Protein AF-A0AB36ZHM1-F1 (afdb_monomer_lite)

Secondary structure (DSSP, 8-state):
-PPPPPPP-GGGGTTTTSHHHHHHHHHHHHHHHHHHHHHHHHHHHHHHHHHHHHHHHHHHHHHHHHHHHHHHHHT-HHHHHHHHHHHH----TTPPP--------------PPPPSS-------HHHHHHHHHHHHHH----GGGG----

Foldseek 3Di:
DDDDDDDPPPVVPVPVPDPVVVVVVVVVVVVVCVVCVVVVVVVVVVVVVVVVVVVVVVVVVVVVVVVVVVVVQVPDPVSVVVVCCVPVVDDDVPDDDDDDPDDDPPPPPPPDPPPPDDDPPPPPVVVVVVVVVVCVVVPDPDVVVVDDDD

Sequence (150 aa):
PKQPPAPPSSAWIAGVRGSGFTLLVMGIMILAVVVLAPSIKNFVEQRAEIAELQRSVDAAKTQAQNLDEQRTRWSDPAFIRAQARERLYFVMPGEVSYLVLDDVTLAQQAQQPASDTVQETPSDWAGSLLSSIAVSGLGEPTADELTPTP

pLDDT: mean 71.84, std 11.13, range [49.19, 94.25]

Structure (mmCIF, N/CA/C/O backbone):
data_AF-A0AB36ZHM1-F1
#
_entry.id   AF-A0AB36ZHM1-F1
#
loop_
_atom_site.group_PDB
_atom_site.id
_atom_site.type_symbol
_atom_site.label_atom_id
_atom_site.label_alt_id
_atom_site.label_comp_id
_atom_site.label_asym_id
_atom_site.label_entity_id
_atom_site.label_seq_id
_atom_site.pdbx_PDB_ins_code
_atom_site.Cartn_x
_atom_site.Cartn_y
_atom_site.Cartn_z
_atom_site.occupancy
_atom_site.B_iso_or_equiv
_atom_site.auth_seq_id
_atom_site.auth_comp_id
_atom_site.auth_asym_id
_atom_site.auth_atom_id
_atom_site.pdbx_PDB_model_num
ATOM 1 N N . PRO A 1 1 ? 15.533 31.388 -70.110 1.00 49.81 1 PRO A N 1
ATOM 2 C CA . PRO A 1 1 ? 16.085 30.010 -70.024 1.00 49.81 1 PRO A CA 1
ATOM 3 C C . PRO A 1 1 ? 16.039 29.540 -68.561 1.00 49.81 1 PRO A C 1
ATOM 5 O O . PRO A 1 1 ? 16.758 30.089 -67.735 1.00 49.81 1 PRO A O 1
ATOM 8 N N . LYS A 1 2 ? 15.123 28.625 -68.217 1.00 55.44 2 LYS A N 1
ATOM 9 C CA . LYS A 1 2 ? 14.990 28.082 -66.854 1.00 55.44 2 LYS A CA 1
ATOM 10 C C . LYS A 1 2 ? 15.847 26.817 -66.752 1.00 55.44 2 LYS A C 1
ATOM 12 O O . LYS A 1 2 ? 15.654 25.903 -67.546 1.00 55.44 2 LYS A O 1
ATOM 17 N N . GLN A 1 3 ? 16.813 26.797 -65.837 1.00 68.19 3 GLN A N 1
ATOM 18 C CA . GLN A 1 3 ? 17.628 25.611 -65.556 1.00 68.19 3 GLN A CA 1
ATOM 19 C C . GLN A 1 3 ? 16.790 24.574 -64.786 1.00 68.19 3 GLN A C 1
ATOM 21 O O . GLN A 1 3 ? 16.007 24.972 -63.919 1.00 68.19 3 GLN A O 1
ATOM 26 N N . PRO A 1 4 ? 16.913 23.270 -65.086 1.00 71.25 4 PRO A N 1
ATOM 27 C CA . PRO A 1 4 ? 16.246 22.228 -64.312 1.00 71.25 4 PRO A CA 1
ATOM 28 C C . PRO A 1 4 ? 16.921 22.040 -62.938 1.00 71.25 4 PRO A C 1
ATOM 30 O O . PRO A 1 4 ? 18.125 22.282 -62.817 1.00 71.25 4 PRO A O 1
ATOM 33 N N . PRO A 1 5 ? 16.181 21.609 -61.898 1.00 68.62 5 PRO A N 1
ATOM 34 C CA . PRO A 1 5 ? 16.761 21.320 -60.590 1.00 68.62 5 PRO A CA 1
ATOM 35 C C . PRO A 1 5 ? 17.663 20.079 -60.659 1.00 68.62 5 PRO A C 1
ATOM 37 O O . PRO A 1 5 ? 17.307 19.071 -61.269 1.00 68.62 5 PRO A O 1
ATOM 40 N N . ALA A 1 6 ? 18.837 20.159 -60.031 1.00 70.31 6 ALA A N 1
ATOM 41 C CA . ALA A 1 6 ? 19.765 19.039 -59.921 1.00 70.31 6 ALA A CA 1
ATOM 42 C C . ALA A 1 6 ? 19.152 17.899 -59.077 1.00 70.31 6 ALA A C 1
ATOM 44 O O . ALA A 1 6 ? 18.485 18.182 -58.077 1.00 70.31 6 ALA A O 1
ATOM 45 N N . PRO A 1 7 ? 19.374 16.619 -59.432 1.00 69.88 7 PRO A N 1
ATOM 46 C CA . PRO A 1 7 ? 18.966 15.507 -58.581 1.00 69.88 7 PRO A CA 1
ATOM 47 C C . PRO A 1 7 ? 19.778 15.506 -57.272 1.00 69.88 7 PRO A C 1
ATOM 49 O O . PRO A 1 7 ? 20.952 15.891 -57.286 1.00 69.88 7 PRO A O 1
ATOM 52 N N . PRO A 1 8 ? 19.198 15.064 -56.139 1.00 67.00 8 PRO A N 1
ATOM 53 C CA . PRO A 1 8 ? 19.939 14.941 -54.890 1.00 67.00 8 PRO A CA 1
ATOM 54 C C . PRO A 1 8 ? 21.088 13.944 -55.073 1.00 67.00 8 PRO A C 1
ATOM 56 O O . PRO A 1 8 ? 20.889 12.798 -55.477 1.00 67.00 8 PRO A O 1
ATOM 59 N N . SER A 1 9 ? 22.309 14.388 -54.792 1.00 64.12 9 SER A N 1
ATOM 60 C CA . SER A 1 9 ? 23.513 13.573 -54.885 1.00 64.12 9 SER A CA 1
ATOM 61 C C . SER A 1 9 ? 23.518 12.504 -53.787 1.00 64.12 9 SER A C 1
ATOM 63 O O . SER A 1 9 ? 23.904 12.740 -52.645 1.00 64.12 9 SER A O 1
ATOM 65 N N . SER A 1 10 ? 23.163 11.268 -54.135 1.00 66.00 10 SER A N 1
ATOM 66 C CA . SER A 1 10 ? 23.321 10.084 -53.274 1.00 66.00 10 SER A CA 1
ATOM 67 C C . SER A 1 10 ? 24.779 9.592 -53.202 1.00 66.00 10 SER A C 1
ATOM 69 O O . SER A 1 10 ? 25.048 8.400 -53.057 1.00 66.00 10 SER A O 1
ATOM 71 N N . ALA A 1 11 ? 25.741 10.513 -53.306 1.00 61.91 11 ALA A N 1
ATOM 72 C CA . ALA A 1 11 ? 27.174 10.224 -53.319 1.00 61.91 11 ALA A CA 1
ATOM 73 C C . ALA A 1 11 ? 27.706 9.763 -51.949 1.00 61.91 11 ALA A C 1
ATOM 75 O O . ALA A 1 11 ? 28.800 9.212 -51.869 1.00 61.91 11 ALA A O 1
ATOM 76 N N . TRP A 1 12 ? 26.921 9.922 -50.880 1.00 62.12 12 TRP A N 1
ATOM 77 C CA . TRP A 1 12 ? 27.285 9.474 -49.535 1.00 62.12 12 TRP A CA 1
ATOM 78 C C . TRP A 1 12 ? 27.300 7.941 -49.376 1.00 62.12 12 TRP A C 1
ATOM 80 O O . TRP A 1 12 ? 27.893 7.436 -48.428 1.00 62.12 12 TRP A O 1
ATOM 90 N N . ILE A 1 13 ? 26.706 7.191 -50.316 1.00 65.12 13 ILE A N 1
ATOM 91 C CA . ILE A 1 13 ? 26.629 5.718 -50.262 1.00 65.12 13 ILE A CA 1
ATOM 92 C C . ILE A 1 13 ? 27.780 5.048 -51.043 1.00 65.12 13 ILE A C 1
ATOM 94 O O . ILE A 1 13 ? 28.110 3.887 -50.812 1.00 65.12 13 ILE A O 1
ATOM 98 N N . ALA A 1 14 ? 28.480 5.776 -51.919 1.00 63.81 14 ALA A N 1
ATOM 99 C CA . ALA A 1 14 ? 29.536 5.206 -52.767 1.00 63.81 14 ALA A CA 1
ATOM 100 C C . ALA A 1 14 ? 30.852 4.877 -52.018 1.00 63.81 14 ALA A C 1
ATOM 102 O O . ALA A 1 14 ? 31.740 4.238 -52.583 1.00 63.81 14 ALA A O 1
ATOM 103 N N . GLY A 1 15 ? 30.978 5.279 -50.746 1.00 60.25 15 GLY A N 1
ATOM 104 C CA . GLY A 1 15 ? 32.156 5.062 -49.895 1.00 60.25 15 GLY A CA 1
ATOM 105 C C . GLY A 1 15 ? 32.171 3.755 -49.088 1.00 60.25 15 GLY A C 1
ATOM 106 O O . GLY A 1 15 ? 33.105 3.536 -48.317 1.00 60.25 15 GLY A O 1
ATOM 107 N N . VAL A 1 16 ? 31.191 2.856 -49.255 1.00 61.47 16 VAL A N 1
ATOM 108 C CA . VAL A 1 16 ? 31.108 1.554 -48.543 1.00 61.47 16 VAL A CA 1
ATOM 109 C C . VAL A 1 16 ? 32.078 0.515 -49.144 1.00 61.47 16 VAL A C 1
ATOM 111 O O . VAL A 1 16 ? 31.750 -0.642 -49.380 1.00 61.47 16 VAL A O 1
ATOM 114 N N . ARG A 1 17 ? 33.307 0.934 -49.458 1.00 61.47 17 ARG A N 1
ATOM 115 C CA . ARG A 1 17 ? 34.398 0.060 -49.933 1.00 61.47 17 ARG A CA 1
ATOM 116 C C . ARG A 1 17 ? 35.685 0.233 -49.119 1.00 61.47 17 ARG A C 1
ATOM 118 O O . ARG A 1 17 ? 36.744 -0.197 -49.556 1.00 61.47 17 ARG A O 1
ATOM 125 N N . GLY A 1 18 ? 35.597 0.847 -47.937 1.00 60.16 18 GLY A N 1
ATOM 126 C CA . GLY A 1 18 ? 36.685 0.935 -46.960 1.00 60.16 18 GLY A CA 1
ATOM 127 C C . GLY A 1 18 ? 36.254 0.289 -45.646 1.00 60.16 18 GLY A C 1
ATOM 128 O O . GLY A 1 18 ? 35.376 0.814 -44.961 1.00 60.16 18 GLY A O 1
ATOM 129 N N . SER A 1 19 ? 36.853 -0.852 -45.304 1.00 70.19 19 SER A N 1
ATOM 130 C CA . SER A 1 19 ? 36.459 -1.718 -44.179 1.00 70.19 19 SER A CA 1
ATOM 131 C C . SER A 1 19 ? 36.304 -0.989 -42.834 1.00 70.19 19 SER A C 1
ATOM 133 O O . SER A 1 19 ? 35.462 -1.379 -42.032 1.00 70.19 19 SER A O 1
ATOM 135 N N . GLY A 1 20 ? 37.027 0.111 -42.604 1.00 77.31 20 GLY A N 1
ATOM 136 C CA . GLY A 1 20 ? 36.962 0.888 -41.362 1.00 77.31 20 GLY A CA 1
ATOM 137 C C . GLY A 1 20 ? 35.642 1.632 -41.123 1.00 77.31 20 GLY A C 1
ATOM 138 O O . GLY A 1 20 ? 35.139 1.615 -40.004 1.00 77.31 20 GLY A O 1
ATOM 139 N N . PHE A 1 21 ? 35.035 2.242 -42.149 1.00 81.06 21 PHE A N 1
ATOM 140 C CA . PHE A 1 21 ? 33.777 2.986 -41.968 1.00 81.06 21 PHE A CA 1
ATOM 141 C C . PHE A 1 21 ? 32.606 2.046 -41.661 1.00 81.06 21 PHE A C 1
ATOM 143 O O . PHE A 1 21 ? 31.790 2.326 -40.790 1.00 81.06 21 PHE A O 1
ATOM 150 N N . THR A 1 22 ? 32.558 0.891 -42.331 1.00 83.62 22 THR A N 1
ATOM 151 C CA . THR A 1 22 ? 31.519 -0.121 -42.077 1.00 83.62 22 THR A CA 1
ATOM 152 C C . THR A 1 22 ? 31.664 -0.721 -40.679 1.00 83.62 22 THR A C 1
ATOM 154 O O . THR A 1 22 ? 30.663 -0.866 -39.983 1.00 83.62 22 THR A O 1
ATOM 157 N N . LEU A 1 23 ? 32.896 -1.000 -40.232 1.00 87.94 23 LEU A N 1
ATOM 158 C CA . LEU A 1 23 ? 33.162 -1.456 -38.864 1.00 87.94 23 LEU A CA 1
ATOM 159 C C . LEU A 1 23 ? 32.777 -0.405 -37.817 1.00 87.94 23 LEU A C 1
ATOM 161 O O . LEU A 1 23 ? 32.212 -0.758 -36.786 1.00 87.94 23 LEU A O 1
ATOM 165 N N . LEU A 1 24 ? 33.026 0.876 -38.094 1.00 90.38 24 LEU A N 1
ATOM 166 C CA . LEU A 1 24 ? 32.648 1.974 -37.208 1.00 90.38 24 LEU A CA 1
ATOM 167 C C . LEU A 1 24 ? 31.122 2.099 -37.091 1.00 90.38 24 LEU A C 1
ATOM 169 O O . LEU A 1 24 ? 30.605 2.167 -35.979 1.00 90.38 24 LEU A O 1
ATOM 173 N N . VAL A 1 25 ? 30.390 2.061 -38.209 1.00 90.50 25 VAL A N 1
ATOM 174 C CA . VAL A 1 25 ? 28.916 2.098 -38.204 1.00 90.50 25 VAL A CA 1
ATOM 175 C C . VAL A 1 25 ? 28.332 0.880 -37.480 1.00 90.50 25 VAL A C 1
ATOM 177 O O . VAL A 1 25 ? 27.435 1.041 -36.655 1.00 90.50 25 VAL A O 1
ATOM 180 N N . MET A 1 26 ? 28.870 -0.321 -37.719 1.00 91.75 26 MET A N 1
ATOM 181 C CA . MET A 1 26 ? 28.482 -1.533 -36.982 1.00 91.75 26 MET A CA 1
ATOM 182 C C . MET A 1 26 ? 28.745 -1.395 -35.480 1.00 91.75 26 MET A C 1
ATOM 184 O O . MET A 1 26 ? 27.868 -1.696 -34.675 1.00 91.75 26 MET A O 1
ATOM 188 N N . GLY A 1 27 ? 29.922 -0.894 -35.098 1.00 93.94 27 GLY A N 1
ATOM 189 C CA . GLY A 1 27 ? 30.279 -0.659 -33.700 1.00 93.94 27 GLY A CA 1
ATOM 190 C C . GLY A 1 27 ? 29.320 0.311 -33.010 1.00 93.94 27 GLY A C 1
ATOM 191 O O . GLY A 1 27 ? 28.835 0.016 -31.920 1.00 93.94 27 GLY A O 1
ATOM 192 N N . ILE A 1 28 ? 28.977 1.423 -33.669 1.00 94.25 28 ILE A N 1
ATOM 193 C CA . ILE A 1 28 ? 27.990 2.386 -33.158 1.00 94.25 28 ILE A CA 1
ATOM 194 C C . ILE A 1 28 ? 26.610 1.736 -33.025 1.00 94.25 28 ILE A C 1
ATOM 196 O O . ILE A 1 28 ?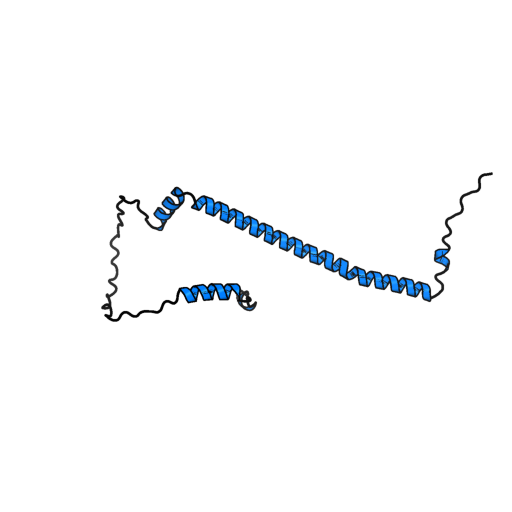 25.938 1.946 -32.019 1.00 94.25 28 ILE A O 1
ATOM 200 N N . MET A 1 29 ? 26.185 0.936 -34.004 1.00 93.75 29 MET A N 1
ATOM 201 C CA . MET A 1 29 ? 24.875 0.287 -33.970 1.00 93.75 29 MET A CA 1
ATOM 202 C C . MET A 1 29 ? 24.770 -0.739 -32.836 1.00 93.75 29 MET A C 1
ATOM 204 O O . MET A 1 29 ? 23.775 -0.751 -32.114 1.00 93.75 29 MET A O 1
ATOM 208 N N . ILE A 1 30 ? 25.812 -1.544 -32.622 1.00 93.81 30 ILE A N 1
ATOM 209 C CA . ILE A 1 30 ? 25.886 -2.481 -31.493 1.00 93.81 30 ILE A CA 1
ATOM 210 C C . ILE A 1 30 ? 25.843 -1.714 -30.168 1.00 93.81 30 ILE A C 1
ATOM 212 O O . ILE A 1 30 ? 25.072 -2.068 -29.278 1.00 93.81 30 ILE A O 1
ATOM 216 N N . LEU A 1 31 ? 26.617 -0.634 -30.048 1.00 93.38 31 LEU A N 1
ATOM 217 C CA . LEU A 1 31 ? 26.655 0.186 -28.838 1.00 93.38 31 LEU A CA 1
ATOM 218 C C . LEU A 1 31 ? 25.296 0.849 -28.558 1.00 93.38 31 LEU A C 1
ATOM 220 O O . LEU A 1 31 ? 24.838 0.842 -27.419 1.00 93.38 31 LEU A O 1
ATOM 224 N N . ALA A 1 32 ? 24.605 1.332 -29.594 1.00 91.00 32 ALA A N 1
ATOM 225 C CA . ALA A 1 32 ? 23.254 1.873 -29.477 1.00 91.00 32 ALA A CA 1
ATOM 226 C C . ALA A 1 32 ? 22.256 0.824 -28.958 1.00 91.00 32 ALA A C 1
ATOM 228 O O . ALA A 1 32 ? 21.470 1.122 -28.062 1.00 91.00 32 ALA A O 1
ATOM 229 N N . VAL A 1 33 ? 22.314 -0.416 -29.458 1.00 91.12 33 VAL A N 1
ATOM 230 C CA . VAL A 1 33 ? 21.449 -1.511 -28.985 1.00 91.12 33 VAL A CA 1
ATOM 231 C C . VAL A 1 33 ? 21.756 -1.879 -27.530 1.00 91.12 33 VAL A C 1
ATOM 233 O O . VAL A 1 33 ? 20.828 -2.030 -26.738 1.00 91.12 33 VAL A O 1
ATOM 236 N N . VAL A 1 34 ? 23.034 -1.978 -27.153 1.00 90.06 34 VAL A N 1
ATOM 237 C CA . VAL A 1 34 ? 23.454 -2.312 -25.778 1.00 90.06 34 VAL A CA 1
ATOM 238 C C . VAL A 1 34 ? 23.014 -1.244 -24.775 1.00 90.06 34 VAL A C 1
ATOM 240 O O . VAL A 1 34 ? 22.604 -1.583 -23.668 1.00 90.06 34 VAL A O 1
ATOM 243 N N . VAL A 1 35 ? 23.054 0.034 -25.156 1.00 88.38 35 VAL A N 1
ATOM 244 C CA . VAL A 1 35 ? 22.609 1.145 -24.298 1.00 88.38 35 VAL A CA 1
ATOM 245 C C . VAL A 1 35 ? 21.082 1.217 -24.200 1.00 88.38 35 VAL A C 1
ATOM 247 O O . VAL A 1 35 ? 20.559 1.559 -23.141 1.00 88.38 35 VAL A O 1
ATOM 250 N N . LEU A 1 36 ? 20.357 0.884 -25.273 1.00 83.88 36 LEU A N 1
ATOM 251 C CA . LEU A 1 36 ? 18.898 1.022 -25.329 1.00 83.88 36 LEU A CA 1
ATOM 252 C C . LEU A 1 36 ? 18.144 -0.197 -24.768 1.00 83.88 36 LEU A C 1
ATOM 254 O O . LEU A 1 36 ? 17.029 -0.055 -24.264 1.00 83.88 36 LEU A O 1
ATOM 258 N N . ALA A 1 37 ? 18.740 -1.393 -24.817 1.00 79.56 37 ALA A N 1
ATOM 259 C CA . ALA A 1 37 ? 18.128 -2.620 -24.302 1.00 79.56 37 ALA A CA 1
ATOM 260 C C . ALA A 1 37 ? 17.737 -2.544 -22.803 1.00 79.56 37 ALA A C 1
ATOM 262 O O . ALA A 1 37 ? 16.606 -2.922 -22.478 1.00 79.56 37 ALA A O 1
ATOM 263 N N . PRO A 1 38 ? 18.573 -2.001 -21.889 1.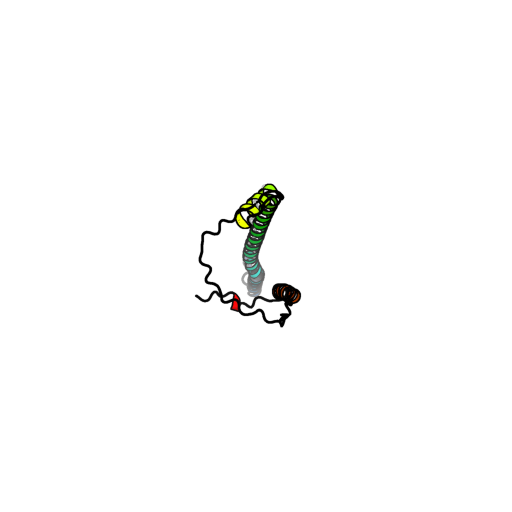00 77.94 38 PRO A N 1
ATOM 264 C CA . PRO A 1 38 ? 18.186 -1.777 -20.496 1.00 77.94 38 PRO A CA 1
ATOM 265 C C . PRO A 1 38 ? 16.972 -0.852 -20.348 1.00 77.94 38 PRO A 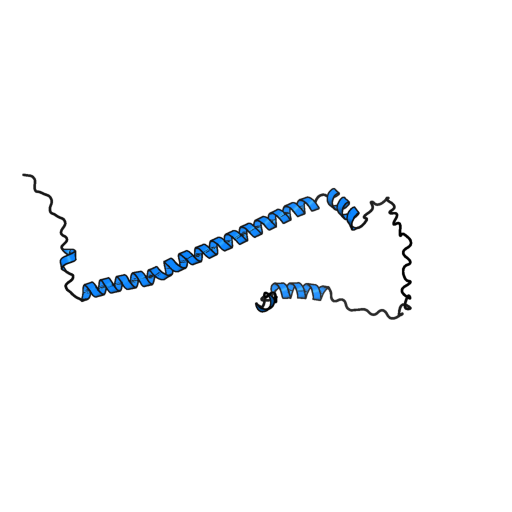C 1
ATOM 267 O O . PRO A 1 38 ? 16.128 -1.080 -19.486 1.00 77.94 38 PRO A O 1
ATOM 270 N N . SER A 1 39 ? 16.845 0.172 -21.199 1.00 74.62 39 SER A N 1
ATOM 271 C CA . SER A 1 39 ? 15.742 1.139 -21.131 1.00 74.62 39 SER A CA 1
ATOM 272 C C . SER A 1 39 ? 14.386 0.498 -21.422 1.00 74.62 39 SER A C 1
ATOM 274 O O . SER A 1 39 ? 13.408 0.808 -20.747 1.00 74.62 39 SER A O 1
ATOM 276 N N . ILE A 1 40 ? 14.328 -0.426 -22.387 1.00 67.62 40 ILE A N 1
ATOM 277 C CA . ILE A 1 40 ? 13.096 -1.162 -22.712 1.00 67.62 40 ILE A CA 1
ATOM 278 C C . ILE A 1 40 ? 12.708 -2.088 -21.555 1.00 67.62 40 ILE A C 1
ATOM 280 O O . ILE A 1 40 ? 11.538 -2.136 -21.180 1.00 67.62 40 ILE A O 1
ATOM 284 N N . LYS A 1 41 ? 13.688 -2.782 -20.959 1.00 66.81 41 LYS A N 1
ATOM 285 C CA . LYS A 1 41 ? 13.456 -3.654 -19.799 1.00 66.81 41 LYS A CA 1
ATOM 286 C C . LYS A 1 41 ? 12.896 -2.861 -18.612 1.00 66.81 41 LYS A C 1
ATOM 288 O O . LYS A 1 41 ? 11.836 -3.206 -18.094 1.00 66.81 41 LYS A O 1
ATOM 293 N N . ASN A 1 42 ? 13.546 -1.752 -18.258 1.00 66.19 42 ASN A N 1
ATOM 294 C CA . ASN A 1 42 ? 13.125 -0.898 -17.145 1.00 66.19 42 ASN A CA 1
ATOM 295 C C . ASN A 1 42 ? 11.724 -0.310 -17.363 1.00 66.19 42 ASN A C 1
ATOM 297 O O . ASN A 1 42 ? 10.956 -0.182 -16.416 1.00 66.19 42 ASN A O 1
ATOM 301 N N . PHE A 1 43 ? 11.358 0.010 -18.607 1.00 66.81 43 PHE A N 1
ATOM 302 C CA . PHE A 1 43 ? 10.042 0.565 -18.924 1.00 66.81 43 PHE A CA 1
ATOM 303 C C . PHE A 1 43 ? 8.885 -0.420 -18.680 1.00 66.81 43 PHE A C 1
ATOM 305 O O . PHE A 1 43 ? 7.783 0.002 -18.327 1.00 66.81 43 PHE A O 1
ATOM 312 N N . VAL A 1 44 ? 9.112 -1.726 -18.863 1.00 68.50 44 VAL A N 1
ATOM 313 C CA . VAL A 1 44 ? 8.102 -2.764 -18.585 1.00 68.50 44 VAL A CA 1
ATOM 314 C C . VAL A 1 44 ? 8.013 -3.043 -17.083 1.00 68.50 44 VAL A C 1
ATOM 316 O O . VAL A 1 44 ? 6.912 -3.141 -16.544 1.00 68.50 44 VAL A O 1
ATOM 319 N N . GLU A 1 45 ? 9.157 -3.101 -16.404 1.00 62.75 45 GLU A N 1
ATOM 320 C CA . GLU A 1 45 ? 9.258 -3.400 -14.969 1.00 62.75 45 GLU A CA 1
ATOM 321 C C . GLU A 1 4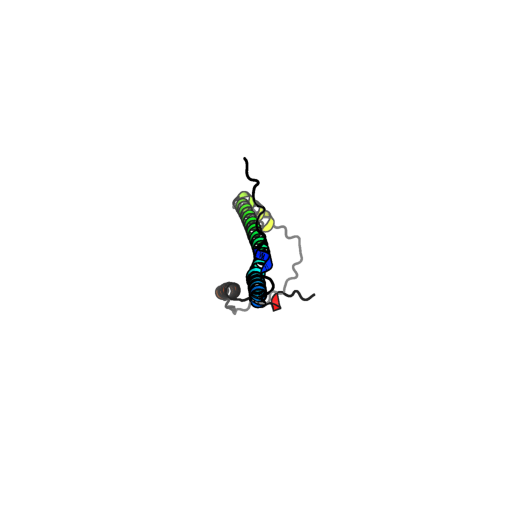5 ? 8.640 -2.275 -14.114 1.00 62.75 45 GLU A C 1
ATOM 323 O O . GLU A 1 45 ? 7.808 -2.537 -13.245 1.00 62.75 45 GLU A O 1
ATOM 328 N N . GLN A 1 46 ? 8.894 -1.010 -14.472 1.00 58.81 46 GLN A N 1
ATOM 329 C CA . GLN A 1 46 ? 8.288 0.160 -13.818 1.00 58.81 46 GLN A CA 1
ATOM 330 C C . GLN A 1 46 ? 6.756 0.187 -13.926 1.00 58.81 46 GLN A C 1
ATOM 332 O O . GLN A 1 46 ? 6.077 0.665 -13.022 1.00 58.81 46 GLN A O 1
ATOM 337 N N . ARG A 1 47 ? 6.172 -0.324 -15.018 1.00 70.75 47 ARG A N 1
ATOM 338 C CA . ARG A 1 47 ? 4.706 -0.343 -15.177 1.00 70.75 47 ARG A CA 1
ATOM 339 C C . ARG A 1 47 ? 4.032 -1.381 -14.290 1.00 70.75 47 ARG A C 1
ATOM 341 O O . ARG A 1 47 ? 2.916 -1.134 -13.840 1.00 70.75 47 ARG A O 1
ATOM 348 N N . ALA A 1 48 ? 4.692 -2.511 -14.044 1.00 68.94 48 ALA A N 1
ATOM 349 C CA . ALA A 1 48 ? 4.190 -3.520 -13.119 1.00 68.94 48 ALA A CA 1
ATOM 350 C C . ALA A 1 48 ? 4.203 -2.991 -11.678 1.00 68.94 48 ALA A C 1
ATOM 352 O O . ALA A 1 48 ? 3.206 -3.122 -10.971 1.00 68.94 48 ALA A O 1
ATOM 353 N N . GLU A 1 49 ? 5.284 -2.314 -11.287 1.00 69.12 49 GLU A N 1
ATOM 354 C CA . GLU A 1 49 ? 5.415 -1.693 -9.967 1.00 69.12 49 GLU A CA 1
ATOM 355 C C . GLU A 1 49 ? 4.360 -0.597 -9.744 1.00 69.12 49 GLU A C 1
ATOM 357 O O . GLU A 1 49 ? 3.655 -0.616 -8.740 1.00 69.12 49 GLU A O 1
ATOM 362 N N . ILE A 1 50 ? 4.154 0.301 -10.715 1.00 70.56 50 ILE A N 1
ATOM 363 C CA . ILE A 1 50 ? 3.123 1.353 -10.623 1.00 70.56 50 ILE A CA 1
ATOM 364 C C . ILE A 1 50 ? 1.716 0.759 -10.483 1.00 70.56 50 ILE A C 1
ATOM 366 O O . ILE A 1 50 ? 0.921 1.261 -9.688 1.00 70.56 50 ILE A O 1
ATOM 370 N N . ALA A 1 51 ? 1.401 -0.299 -11.238 1.00 72.81 51 ALA A N 1
ATOM 371 C CA . ALA A 1 51 ? 0.095 -0.947 -11.162 1.00 72.81 51 ALA A CA 1
ATOM 372 C C . ALA A 1 51 ? -0.141 -1.588 -9.787 1.00 72.81 51 ALA A C 1
ATOM 374 O O . ALA A 1 51 ? -1.250 -1.519 -9.258 1.00 72.81 51 ALA A O 1
ATOM 375 N N . GLU A 1 52 ? 0.894 -2.179 -9.195 1.00 72.06 52 GLU A N 1
ATOM 376 C CA . GLU A 1 52 ? 0.803 -2.779 -7.867 1.00 72.06 52 GLU A CA 1
ATOM 377 C C . GLU A 1 52 ? 0.695 -1.724 -6.759 1.00 72.06 52 GLU A C 1
ATOM 379 O O . GLU A 1 52 ? -0.168 -1.824 -5.886 1.00 72.06 52 GLU A O 1
ATOM 384 N N . LEU A 1 53 ? 1.485 -0.648 -6.839 1.00 75.56 53 LEU A N 1
ATOM 385 C CA . LEU A 1 53 ? 1.386 0.484 -5.914 1.00 75.56 53 LEU A CA 1
ATOM 386 C C . LEU A 1 53 ? 0.012 1.169 -5.984 1.00 75.56 53 LEU A C 1
ATOM 388 O O . LEU A 1 53 ? -0.521 1.596 -4.965 1.00 75.56 53 LEU A O 1
ATOM 392 N N . GLN A 1 54 ? -0.593 1.269 -7.167 1.00 77.81 54 GLN A N 1
ATOM 393 C CA . GLN A 1 54 ? -1.943 1.823 -7.302 1.00 77.81 54 GLN A CA 1
ATOM 394 C C . GLN A 1 54 ? -2.994 0.925 -6.646 1.00 77.81 54 GLN A C 1
ATOM 396 O O . GLN A 1 54 ? -3.838 1.426 -5.904 1.00 77.81 54 GLN A O 1
ATOM 401 N N . ARG A 1 55 ? -2.903 -0.400 -6.832 1.00 77.62 55 ARG A N 1
ATOM 402 C CA . ARG A 1 55 ? -3.804 -1.350 -6.158 1.00 77.62 55 ARG A CA 1
ATOM 403 C C . ARG A 1 55 ? -3.698 -1.272 -4.641 1.00 77.62 55 ARG A C 1
ATOM 405 O O . ARG A 1 55 ? -4.727 -1.319 -3.968 1.00 77.62 55 ARG A O 1
ATOM 412 N N . SER A 1 56 ? -2.487 -1.147 -4.097 1.00 72.81 56 SER A N 1
ATOM 413 C CA . SER A 1 56 ? -2.296 -1.060 -2.646 1.00 72.81 56 SER A CA 1
ATOM 414 C C . SER A 1 56 ? -2.878 0.236 -2.070 1.00 72.81 56 SER A C 1
ATOM 416 O O . SER A 1 56 ? -3.543 0.197 -1.033 1.00 72.81 56 SER A O 1
ATOM 418 N N . VAL A 1 57 ? -2.726 1.364 -2.773 1.00 83.88 57 VAL A N 1
ATOM 419 C CA . VAL A 1 57 ? -3.344 2.646 -2.396 1.00 83.88 57 VAL A CA 1
ATOM 420 C C . VAL A 1 57 ? -4.871 2.563 -2.431 1.00 83.88 57 VAL A C 1
ATOM 422 O O . VAL A 1 57 ? -5.526 3.000 -1.482 1.00 83.88 57 VAL A O 1
ATOM 425 N N . ASP A 1 58 ? -5.448 1.978 -3.480 1.00 84.75 58 ASP A N 1
ATOM 426 C CA . ASP A 1 58 ? -6.902 1.836 -3.603 1.00 84.75 58 ASP A CA 1
ATOM 427 C C . ASP A 1 58 ? -7.479 0.910 -2.521 1.00 84.75 58 ASP A C 1
ATOM 429 O O . ASP A 1 58 ? -8.510 1.222 -1.910 1.00 84.75 58 ASP A O 1
ATOM 433 N N . ALA A 1 59 ? -6.790 -0.193 -2.217 1.00 83.31 59 ALA A N 1
ATOM 434 C CA . ALA A 1 59 ? -7.165 -1.098 -1.135 1.00 83.31 59 ALA A CA 1
ATOM 435 C C . ALA A 1 59 ? -7.107 -0.398 0.233 1.00 83.31 59 ALA A C 1
ATOM 437 O O . ALA A 1 59 ? -8.074 -0.459 0.997 1.00 83.31 59 ALA A O 1
ATOM 438 N N . ALA A 1 60 ? -6.020 0.324 0.523 1.00 75.81 60 ALA A N 1
ATOM 439 C CA . ALA A 1 60 ? -5.862 1.069 1.772 1.00 75.81 60 ALA A CA 1
ATOM 440 C C . ALA A 1 60 ? -6.925 2.169 1.924 1.00 75.81 60 ALA A C 1
ATOM 442 O O . ALA A 1 60 ? -7.505 2.341 2.997 1.00 75.81 60 ALA A O 1
ATOM 443 N N . LYS A 1 61 ? -7.245 2.879 0.837 1.00 80.50 61 LYS A N 1
ATOM 444 C CA . LYS A 1 61 ? -8.296 3.902 0.819 1.00 80.50 61 LYS A CA 1
ATOM 445 C C . LYS A 1 61 ? -9.680 3.306 1.079 1.00 80.50 61 LYS A C 1
ATOM 447 O O . LYS A 1 61 ? -10.445 3.869 1.858 1.00 80.50 61 LYS A O 1
ATOM 452 N N . THR A 1 62 ? -9.980 2.160 0.472 1.00 84.38 62 THR A N 1
ATOM 453 C CA . THR A 1 62 ? -11.244 1.439 0.688 1.00 84.38 62 THR A CA 1
ATOM 454 C C . THR A 1 62 ? -11.372 0.977 2.141 1.00 84.38 62 THR A C 1
ATOM 456 O O . THR A 1 62 ? -12.428 1.128 2.754 1.00 84.38 62 THR A O 1
ATOM 459 N N . GLN A 1 63 ? -10.289 0.466 2.734 1.00 76.75 63 GLN A N 1
ATOM 460 C CA . GLN A 1 63 ? -10.275 0.096 4.151 1.00 76.75 63 GLN A CA 1
ATOM 461 C C . GLN A 1 63 ? -10.505 1.310 5.054 1.00 76.75 63 GLN A C 1
ATOM 463 O O . GLN A 1 63 ? -11.342 1.237 5.952 1.00 76.75 63 GLN A O 1
ATOM 468 N N . ALA A 1 64 ? -9.826 2.430 4.794 1.00 76.62 64 ALA A N 1
ATOM 469 C CA . ALA A 1 64 ? -10.002 3.659 5.564 1.00 76.62 64 ALA A CA 1
ATOM 470 C C . ALA A 1 64 ? -11.451 4.174 5.515 1.00 76.62 64 ALA A C 1
ATOM 472 O O . ALA A 1 64 ? -11.989 4.553 6.552 1.00 76.62 64 ALA A O 1
ATOM 473 N N . GLN A 1 65 ? -12.103 4.126 4.348 1.00 83.38 65 GLN A N 1
ATOM 474 C CA . GLN A 1 65 ? -13.521 4.484 4.208 1.00 83.38 65 GLN A CA 1
ATOM 475 C C . GLN A 1 65 ? -14.430 3.551 5.016 1.00 83.38 65 GLN A C 1
ATOM 477 O O . GLN A 1 65 ? -15.244 4.024 5.801 1.00 83.38 65 GLN A O 1
ATOM 482 N N . ASN A 1 66 ? -14.237 2.233 4.910 1.00 81.19 66 ASN A N 1
ATOM 483 C CA . ASN A 1 66 ? -15.007 1.260 5.694 1.00 81.19 66 ASN A CA 1
ATOM 484 C C . ASN A 1 66 ? -14.820 1.444 7.209 1.00 81.19 66 ASN A C 1
ATOM 486 O O . ASN A 1 66 ? -15.752 1.233 7.986 1.00 81.19 66 ASN A O 1
ATOM 490 N N . LEU A 1 67 ? -13.607 1.787 7.648 1.00 78.88 67 LEU A N 1
ATOM 491 C CA . LEU A 1 67 ? -13.292 2.075 9.049 1.00 78.88 67 LEU A CA 1
ATOM 492 C C . LEU A 1 67 ? -13.960 3.371 9.525 1.00 78.88 67 LEU A C 1
ATOM 494 O O . LEU A 1 67 ? -14.457 3.412 10.651 1.00 78.88 67 LEU A O 1
ATOM 498 N N . ASP A 1 68 ? -14.003 4.401 8.680 1.00 74.12 68 ASP A N 1
ATOM 499 C CA . ASP A 1 68 ? -14.668 5.669 8.986 1.00 74.12 68 ASP A CA 1
ATOM 500 C C . ASP A 1 68 ? -16.190 5.494 9.075 1.00 74.12 68 ASP A C 1
ATOM 502 O O . ASP A 1 68 ? -16.794 5.875 10.074 1.00 74.12 68 ASP A O 1
ATOM 506 N N . GLU A 1 69 ? -16.802 4.784 8.124 1.00 79.12 69 GLU A N 1
ATOM 507 C CA . GLU A 1 69 ? -18.233 4.457 8.162 1.00 79.12 69 GLU A CA 1
ATOM 508 C C . GLU A 1 69 ? -18.611 3.639 9.400 1.00 79.12 69 GLU A C 1
ATOM 510 O O . GLU A 1 69 ? -19.632 3.895 10.050 1.00 79.12 69 GLU A O 1
ATOM 515 N N . GLN A 1 70 ? -17.778 2.658 9.760 1.00 74.06 70 GLN A N 1
ATOM 516 C CA . GLN A 1 70 ? -17.953 1.918 11.003 1.00 74.06 70 GLN A CA 1
ATOM 517 C C . GLN A 1 70 ? -17.861 2.869 12.190 1.00 74.06 70 GLN A C 1
ATOM 519 O O . GLN A 1 70 ? -18.778 2.885 13.007 1.00 74.06 70 GLN A O 1
ATOM 524 N N . ARG A 1 71 ? -16.818 3.700 12.283 1.00 74.94 71 ARG A N 1
ATOM 525 C CA . ARG A 1 71 ? -16.674 4.678 13.370 1.00 74.94 71 ARG A CA 1
ATOM 526 C C . ARG A 1 71 ? -17.907 5.576 13.486 1.00 74.94 71 ARG A C 1
ATOM 528 O O . ARG A 1 71 ? -18.397 5.760 14.598 1.00 74.94 71 ARG A O 1
ATOM 535 N N . THR A 1 72 ? -18.439 6.086 12.378 1.00 73.62 72 THR A N 1
ATOM 536 C CA . THR A 1 72 ? -19.675 6.878 12.376 1.00 73.62 72 THR A CA 1
ATOM 537 C C . THR A 1 72 ? -20.848 6.069 12.926 1.00 73.62 72 THR A C 1
ATOM 539 O O . THR A 1 72 ? -21.578 6.565 13.783 1.00 73.62 72 THR A O 1
ATOM 542 N N . ARG A 1 73 ? -20.997 4.799 12.535 1.00 69.69 73 ARG A N 1
ATOM 543 C CA . ARG A 1 73 ? -22.035 3.909 13.083 1.00 69.69 73 ARG A CA 1
ATOM 544 C C . ARG A 1 73 ? -21.883 3.675 14.591 1.00 69.69 73 ARG A C 1
ATOM 546 O O . ARG A 1 73 ? -22.872 3.721 15.315 1.00 69.69 73 ARG A O 1
ATOM 553 N N . TRP A 1 74 ? -20.661 3.452 15.072 1.00 69.81 74 TRP A N 1
ATOM 554 C CA . TRP A 1 74 ? -20.370 3.264 16.499 1.00 69.81 74 TRP A CA 1
ATOM 555 C C . TRP A 1 74 ? -20.464 4.570 17.308 1.00 69.81 74 TRP A C 1
ATOM 557 O O . TRP A 1 74 ? -20.557 4.516 18.531 1.00 69.81 74 TRP A O 1
ATOM 567 N N . SER A 1 75 ? -20.463 5.738 16.653 1.00 66.19 75 SER A N 1
ATOM 568 C CA . SER A 1 75 ? -20.597 7.038 17.324 1.00 66.19 75 SER A CA 1
ATOM 569 C C . SER A 1 75 ? -22.026 7.362 17.771 1.00 66.19 75 SER A C 1
ATOM 571 O O . SER A 1 75 ? -22.206 8.249 18.604 1.00 66.19 75 SER A O 1
ATOM 573 N N . ASP A 1 76 ? -23.035 6.636 17.273 1.00 76.12 76 ASP A N 1
ATOM 574 C CA . ASP A 1 76 ? -24.415 6.805 17.721 1.00 76.12 76 ASP A CA 1
ATOM 575 C C . ASP A 1 76 ? -24.643 6.076 19.065 1.00 76.12 76 ASP A C 1
ATOM 577 O O . ASP A 1 76 ? -24.640 4.838 19.121 1.00 76.12 76 ASP A O 1
ATOM 581 N N . PRO A 1 77 ? -24.898 6.805 20.169 1.00 67.56 77 PRO A N 1
ATOM 582 C CA . PRO A 1 77 ? -25.164 6.194 21.466 1.00 67.56 77 PRO A CA 1
ATOM 583 C C . PRO A 1 77 ? -26.421 5.307 21.476 1.00 67.56 77 PRO A C 1
ATOM 585 O O . PRO A 1 77 ? -26.547 4.464 22.367 1.00 67.56 77 PRO A O 1
ATOM 588 N N . ALA A 1 78 ? -27.358 5.465 20.533 1.00 72.62 78 ALA A N 1
ATOM 589 C CA . ALA A 1 78 ? -28.501 4.562 20.388 1.00 72.62 78 ALA A CA 1
ATOM 590 C C . ALA A 1 78 ? -28.089 3.185 19.842 1.00 72.62 78 ALA A C 1
ATOM 592 O O . ALA A 1 78 ? -28.579 2.168 20.338 1.00 72.62 78 ALA A O 1
ATOM 593 N N . PHE A 1 79 ? -27.141 3.146 18.900 1.00 65.25 79 PHE A N 1
ATOM 594 C CA . PHE A 1 79 ? -26.604 1.909 18.329 1.00 65.25 79 PHE A CA 1
ATOM 595 C C . PHE A 1 79 ? -25.791 1.112 19.362 1.00 65.25 79 PHE A C 1
ATOM 597 O O . PHE A 1 79 ? -25.996 -0.092 19.523 1.00 65.25 79 PHE A O 1
ATOM 604 N N . ILE A 1 80 ? -24.944 1.798 20.141 1.00 68.81 80 ILE A N 1
ATOM 605 C CA . ILE A 1 80 ? -24.180 1.200 21.253 1.00 68.81 80 ILE A CA 1
ATOM 606 C C . ILE A 1 80 ? -25.127 0.587 22.298 1.00 68.81 80 ILE A C 1
ATOM 608 O O . ILE A 1 80 ? -24.915 -0.544 22.733 1.00 68.81 80 ILE A O 1
ATOM 612 N N . ARG A 1 81 ? -26.196 1.301 22.682 1.00 68.56 81 ARG A N 1
ATOM 613 C CA . ARG A 1 81 ? -27.183 0.812 23.663 1.00 68.56 81 ARG A CA 1
ATOM 614 C C . ARG A 1 81 ? -27.941 -0.421 23.174 1.00 68.56 81 ARG A C 1
ATOM 616 O O . ARG A 1 81 ? -28.139 -1.344 23.959 1.00 68.56 81 ARG A O 1
ATOM 623 N N . ALA A 1 82 ? -28.345 -0.455 21.903 1.00 70.19 82 ALA A N 1
ATOM 624 C CA . ALA A 1 82 ? -29.017 -1.618 21.324 1.00 70.19 82 ALA A CA 1
ATOM 625 C C . ALA A 1 82 ? -28.099 -2.851 21.316 1.00 70.19 82 ALA A C 1
ATOM 627 O O . ALA A 1 82 ? -28.503 -3.925 21.758 1.00 70.19 82 ALA A O 1
ATOM 628 N N . GLN A 1 83 ? -26.837 -2.680 20.909 1.00 70.94 83 GLN A N 1
ATOM 629 C CA . GLN A 1 83 ? -25.910 -3.801 20.774 1.00 70.94 83 GLN A CA 1
ATOM 630 C C . GLN A 1 83 ? -25.353 -4.291 22.128 1.00 70.94 83 GLN A C 1
ATOM 632 O O . GLN A 1 83 ? -25.162 -5.487 22.346 1.00 70.94 83 GLN A O 1
ATOM 637 N N . ALA A 1 84 ? -25.181 -3.394 23.103 1.00 75.88 84 ALA A N 1
ATOM 638 C CA . ALA A 1 84 ? -24.885 -3.786 24.481 1.00 75.88 84 ALA A CA 1
ATOM 639 C C . ALA A 1 84 ? -26.048 -4.566 25.122 1.00 75.88 84 ALA A C 1
ATOM 641 O O . ALA A 1 84 ? -25.815 -5.490 25.899 1.00 75.88 84 ALA A O 1
ATOM 642 N N . ARG A 1 85 ? -27.304 -4.246 24.791 1.00 72.88 85 ARG A N 1
ATOM 643 C CA . ARG A 1 85 ? -28.466 -4.982 25.306 1.00 72.88 85 ARG A CA 1
ATOM 644 C C . ARG A 1 85 ? -28.551 -6.400 24.733 1.00 72.88 85 ARG A C 1
ATOM 646 O O . ARG A 1 85 ? -28.767 -7.328 25.503 1.00 72.88 85 ARG A O 1
ATOM 653 N N . GLU A 1 86 ? -28.334 -6.571 23.428 1.00 70.88 86 GLU A N 1
ATOM 654 C CA . GLU A 1 86 ? -28.361 -7.889 22.768 1.00 70.88 86 GLU A CA 1
ATOM 655 C C . GLU A 1 86 ? -27.247 -8.827 23.253 1.00 70.88 86 GLU A C 1
ATOM 657 O O . GLU A 1 86 ? -27.495 -10.015 23.451 1.00 70.88 86 GLU A O 1
ATOM 662 N N . ARG A 1 87 ? -26.023 -8.315 23.448 1.00 75.38 87 ARG A N 1
ATOM 663 C CA . ARG A 1 87 ? -24.862 -9.160 23.791 1.00 75.38 87 ARG A CA 1
ATOM 664 C C . ARG A 1 87 ? -24.510 -9.218 25.270 1.00 75.38 87 ARG A C 1
ATOM 666 O O . ARG A 1 87 ? -23.976 -10.227 25.716 1.00 75.38 87 ARG A O 1
ATOM 673 N N . LEU A 1 88 ? -24.736 -8.135 26.008 1.00 74.81 88 LEU A N 1
ATOM 674 C CA . LEU A 1 88 ? -24.269 -7.978 27.390 1.00 74.81 88 LEU A CA 1
ATOM 675 C C . LEU A 1 88 ? -25.424 -7.854 28.390 1.00 74.81 88 LEU A C 1
ATOM 677 O O . LEU A 1 88 ? -25.168 -7.592 29.562 1.00 74.81 88 LEU A O 1
ATOM 681 N N . TYR A 1 89 ? -26.679 -8.014 27.949 1.00 68.06 89 TYR A N 1
ATOM 682 C CA . TYR A 1 89 ? -27.875 -7.844 28.786 1.00 68.06 89 TYR A CA 1
ATOM 683 C C . TYR A 1 89 ? -27.883 -6.504 29.543 1.00 68.06 89 TYR A C 1
ATOM 685 O O . TYR A 1 89 ? -28.323 -6.416 30.690 1.00 68.06 89 TYR A O 1
ATOM 693 N N . PHE A 1 90 ? -27.359 -5.449 28.908 1.00 66.62 90 PHE A N 1
ATOM 694 C CA . PHE A 1 90 ? -27.220 -4.134 29.527 1.00 66.62 90 PHE A CA 1
ATOM 695 C C . PHE A 1 90 ? -28.602 -3.531 29.837 1.00 66.62 90 PHE A C 1
ATOM 697 O O . PHE A 1 90 ? -29.438 -3.356 28.943 1.00 66.62 90 PHE A O 1
ATOM 704 N N . VAL A 1 91 ? -28.830 -3.203 31.108 1.00 65.00 91 VAL A N 1
ATOM 705 C CA . VAL A 1 91 ? -30.048 -2.559 31.622 1.00 65.00 91 VAL A CA 1
ATOM 706 C C . VAL A 1 91 ? -29.793 -1.083 31.911 1.00 65.00 91 VAL A C 1
ATOM 708 O O . VAL A 1 91 ? -28.707 -0.707 32.357 1.00 65.00 91 VAL A O 1
ATOM 711 N N . MET A 1 92 ? -30.78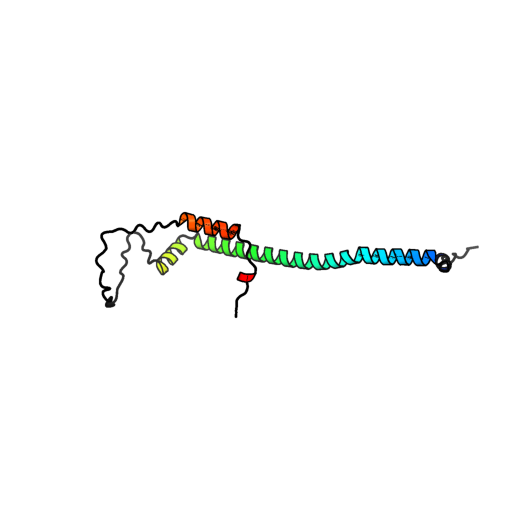3 -0.226 31.652 1.00 67.50 92 MET A N 1
ATOM 712 C CA . MET A 1 92 ? -30.722 1.170 32.100 1.00 67.50 92 MET A CA 1
ATOM 713 C C . MET A 1 92 ? -30.760 1.224 33.638 1.00 67.50 92 MET A C 1
ATOM 715 O O . MET A 1 92 ? -31.434 0.394 34.254 1.00 67.50 92 MET A O 1
ATOM 719 N N . PRO A 1 93 ? -30.095 2.198 34.290 1.00 65.44 93 PRO A N 1
ATOM 720 C CA . PRO A 1 93 ? -30.236 2.392 35.732 1.00 65.44 93 PRO A CA 1
ATOM 721 C C . PRO A 1 93 ? -31.719 2.616 36.082 1.00 65.44 93 PRO A C 1
ATOM 723 O O . PRO A 1 93 ? -32.303 3.624 35.692 1.00 65.44 93 PRO A O 1
ATOM 726 N N . GLY A 1 94 ? -32.330 1.643 36.774 1.00 70.88 94 GLY A N 1
ATOM 727 C CA . GLY A 1 94 ? -33.767 1.602 37.091 1.00 70.88 94 GLY A CA 1
ATOM 728 C C . GLY A 1 94 ? -34.561 0.445 36.456 1.00 70.88 94 GLY A C 1
ATOM 729 O O . GLY A 1 94 ? -35.703 0.227 36.854 1.00 70.88 94 GLY A O 1
ATOM 730 N N . GLU A 1 95 ? -33.986 -0.322 35.521 1.00 67.81 95 GLU A N 1
ATOM 731 C CA . GLU A 1 95 ? -34.585 -1.550 34.962 1.00 67.81 95 GLU A CA 1
ATOM 732 C C . GLU A 1 95 ? -34.111 -2.801 35.738 1.00 67.81 95 GLU A C 1
ATOM 734 O O . GLU A 1 95 ? -32.925 -2.949 36.032 1.00 67.81 95 GLU A O 1
ATOM 739 N N . VAL A 1 96 ? -35.028 -3.722 36.063 1.00 64.88 96 VAL A N 1
ATOM 740 C CA . VAL A 1 96 ? -34.730 -4.990 36.762 1.00 64.88 96 VAL A CA 1
ATOM 741 C C . VAL A 1 96 ? -34.659 -6.128 35.738 1.00 64.88 96 VAL A C 1
ATOM 743 O O . VAL A 1 96 ? -35.658 -6.430 35.090 1.00 64.88 96 VAL A O 1
ATOM 746 N N . SER A 1 97 ? -33.490 -6.762 35.586 1.00 58.28 97 SER A N 1
ATOM 747 C CA . SER A 1 97 ? -33.299 -7.911 34.684 1.00 58.28 97 SER A CA 1
ATOM 748 C C . SER A 1 97 ? -33.710 -9.217 35.370 1.00 58.28 97 SER A C 1
ATOM 750 O O . SER A 1 97 ? -33.154 -9.566 36.412 1.00 58.28 97 SER A O 1
ATOM 752 N N . TYR A 1 98 ? -34.679 -9.938 34.800 1.00 63.72 98 TYR A N 1
ATOM 753 C CA . TYR A 1 98 ? -35.081 -11.272 35.258 1.00 63.72 98 TYR A CA 1
ATOM 754 C C . TYR A 1 98 ? -34.366 -12.326 34.405 1.00 63.72 98 TYR A C 1
ATOM 756 O O . TYR A 1 98 ? -34.701 -12.525 33.239 1.00 63.72 98 TYR A O 1
ATOM 764 N N . LEU A 1 99 ? -33.368 -12.996 34.983 1.00 63.94 99 LEU A N 1
ATOM 765 C CA . LEU A 1 99 ? -32.724 -14.161 34.379 1.00 63.94 99 LEU A CA 1
ATOM 766 C C . LEU A 1 99 ? -33.473 -15.404 34.861 1.00 63.94 99 LEU A C 1
ATOM 768 O O . LEU A 1 99 ? -33.351 -15.796 36.020 1.00 63.94 99 LEU A O 1
ATOM 772 N N . VAL A 1 100 ? -34.282 -16.000 33.985 1.00 67.38 100 VAL A N 1
ATOM 773 C CA . VAL A 1 100 ? -34.911 -17.296 34.255 1.00 67.38 100 VAL A CA 1
ATOM 774 C C . VAL A 1 100 ? -33.863 -18.364 33.972 1.00 67.38 100 VAL A C 1
ATOM 776 O O . VAL A 1 100 ? -33.621 -18.724 32.823 1.00 67.38 100 VAL A O 1
ATOM 779 N N . LEU A 1 101 ? -33.186 -18.819 35.024 1.00 65.69 101 LEU A N 1
ATOM 780 C CA . LEU A 1 101 ? -32.444 -20.068 34.964 1.00 65.69 101 LEU A CA 1
ATOM 781 C C . LEU A 1 101 ? -33.491 -21.174 35.070 1.00 65.69 101 LEU A C 1
ATOM 783 O O . LEU A 1 101 ? -33.957 -21.479 36.167 1.00 65.69 101 LEU A O 1
ATOM 787 N N . ASP A 1 102 ? -33.896 -21.724 33.925 1.00 60.00 102 ASP A N 1
ATOM 788 C CA . ASP A 1 102 ? -34.554 -23.027 33.927 1.00 60.00 102 ASP A CA 1
ATOM 789 C C . ASP A 1 102 ? -33.611 -24.021 34.601 1.00 60.00 102 ASP A C 1
ATOM 791 O O . ASP A 1 102 ? -32.396 -23.952 34.410 1.00 60.00 102 ASP A O 1
ATOM 795 N N . ASP A 1 103 ? -34.205 -24.879 35.426 1.00 56.28 103 ASP A N 1
ATOM 796 C CA . ASP A 1 103 ? -33.605 -25.836 36.356 1.00 56.28 103 ASP A CA 1
ATOM 797 C C . ASP A 1 103 ? -32.633 -26.802 35.655 1.00 56.28 103 ASP A C 1
ATOM 799 O O . ASP A 1 103 ? -32.899 -27.984 35.436 1.00 56.28 103 ASP A O 1
ATOM 803 N N . VAL A 1 104 ? -31.480 -26.283 35.241 1.00 57.44 104 VAL A N 1
ATOM 804 C CA . VAL A 1 104 ? -30.317 -27.089 34.935 1.00 57.44 104 VAL A CA 1
ATOM 805 C C . VAL A 1 104 ? -29.761 -27.504 36.277 1.00 57.44 104 VAL A C 1
ATOM 807 O O . VAL A 1 104 ? -29.252 -26.686 37.044 1.00 57.44 104 VAL A O 1
ATOM 810 N N . THR A 1 105 ? -29.854 -28.800 36.553 1.00 57.00 105 THR A N 1
ATOM 811 C CA . THR A 1 105 ? -29.087 -29.451 37.605 1.00 57.00 105 THR A CA 1
ATOM 812 C C . THR A 1 105 ? -27.616 -29.169 37.323 1.00 57.00 105 THR A C 1
ATOM 814 O O . THR A 1 105 ? -26.966 -29.894 36.564 1.00 57.00 105 THR A O 1
ATOM 817 N N . LEU A 1 106 ? -27.097 -28.070 37.873 1.00 57.22 106 LEU A N 1
ATOM 818 C CA . LEU A 1 106 ? -25.676 -27.797 37.908 1.00 57.22 106 LEU A CA 1
ATOM 819 C C . LEU A 1 106 ? -25.098 -28.991 38.650 1.00 57.22 106 LEU A C 1
ATOM 821 O O . LEU A 1 106 ? -25.325 -29.139 39.851 1.00 57.22 106 LEU A O 1
ATOM 825 N N . ALA A 1 107 ? -24.436 -29.890 37.918 1.00 57.50 107 ALA A N 1
ATOM 826 C CA . ALA A 1 107 ? -23.621 -30.915 38.533 1.00 57.50 107 ALA A CA 1
ATOM 827 C C . ALA A 1 107 ? -22.729 -30.159 39.507 1.00 57.50 107 ALA A C 1
ATOM 829 O O . ALA A 1 107 ? -21.934 -29.319 39.085 1.00 57.50 107 ALA A O 1
ATOM 830 N N . GLN A 1 108 ? -22.984 -30.360 40.797 1.00 55.53 108 GLN A N 1
ATOM 831 C CA . GLN A 1 108 ? -22.319 -29.647 41.862 1.00 55.53 108 GLN A CA 1
ATOM 832 C C . GLN A 1 108 ? -20.857 -30.049 41.749 1.00 55.53 108 GLN A C 1
ATOM 834 O O . GLN A 1 108 ? -20.464 -31.124 42.201 1.00 55.53 108 GLN A O 1
ATOM 839 N N . GLN A 1 109 ? -20.076 -29.246 41.021 1.00 57.91 109 GLN A N 1
ATOM 840 C CA . GLN A 1 109 ? -18.635 -29.380 40.993 1.00 57.91 109 GLN A CA 1
ATOM 841 C C . GLN A 1 109 ? -18.255 -29.330 42.458 1.00 57.91 109 GLN A C 1
ATOM 843 O O . GLN A 1 109 ? -18.585 -28.366 43.148 1.00 57.91 109 GLN A O 1
ATOM 848 N N . ALA A 1 110 ? -17.722 -30.445 42.959 1.00 58.91 110 ALA A N 1
ATOM 849 C CA . ALA A 1 110 ? -17.318 -30.552 44.341 1.00 58.91 110 ALA A CA 1
ATOM 850 C C . ALA A 1 110 ? -16.418 -29.351 44.607 1.00 58.91 110 ALA A C 1
ATOM 852 O O . ALA A 1 110 ? -15.340 -29.259 44.024 1.00 58.91 110 ALA A O 1
ATOM 853 N N . GLN A 1 111 ? -16.919 -28.403 45.400 1.00 56.66 111 GLN A N 1
ATOM 854 C CA . GLN A 1 111 ? -16.186 -27.212 45.777 1.00 56.66 111 GLN A CA 1
ATOM 855 C C . GLN A 1 111 ? -14.955 -27.741 46.513 1.00 56.66 111 GLN A C 1
ATOM 857 O O . GLN A 1 111 ? -15.056 -28.155 47.672 1.00 56.66 111 GLN A O 1
ATOM 862 N N . GLN A 1 112 ? -13.814 -27.851 45.824 1.00 62.03 112 GLN A N 1
ATOM 863 C CA . GLN A 1 112 ? -12.569 -28.120 46.519 1.00 62.03 112 GLN A CA 1
ATOM 864 C C . GLN A 1 112 ? -12.431 -27.004 47.560 1.00 62.03 112 GLN A C 1
ATOM 866 O O . GLN A 1 112 ? -12.683 -25.840 47.225 1.00 62.03 112 GLN A O 1
ATOM 871 N N . PRO A 1 113 ? -12.102 -27.335 48.820 1.00 64.25 113 PRO A N 1
ATOM 872 C CA . PRO A 1 113 ? -11.881 -26.316 49.831 1.00 64.25 113 PRO A CA 1
ATOM 873 C C . PRO A 1 113 ? -10.871 -25.318 49.270 1.00 64.25 113 PRO A C 1
ATOM 875 O O . PRO A 1 113 ? -9.807 -25.716 48.792 1.00 64.25 113 PRO A O 1
ATOM 878 N N . ALA A 1 114 ? -11.250 -24.040 49.252 1.00 65.12 114 ALA A N 1
ATOM 879 C CA . ALA A 1 114 ? -10.361 -22.981 48.813 1.00 65.12 114 ALA A CA 1
ATOM 880 C C . ALA A 1 114 ? -9.082 -23.073 49.654 1.00 65.12 114 ALA A C 1
ATOM 882 O O . ALA A 1 114 ? -9.150 -23.075 50.881 1.00 65.12 114 ALA A O 1
ATOM 883 N N . SER A 1 115 ? -7.925 -23.228 49.009 1.00 66.94 115 SER A N 1
ATOM 884 C CA . SER A 1 115 ? -6.651 -23.185 49.722 1.00 66.94 115 SER A CA 1
ATOM 885 C C . SER A 1 115 ? -6.471 -21.800 50.343 1.00 66.94 115 SER A C 1
ATOM 887 O O . SER A 1 115 ? -6.579 -20.797 49.644 1.00 66.94 115 SER A O 1
ATOM 889 N N . ASP A 1 116 ? -6.109 -21.749 51.627 1.00 66.62 116 ASP A N 1
ATOM 890 C CA . ASP A 1 116 ? -5.774 -20.508 52.353 1.00 66.62 116 ASP A CA 1
ATOM 891 C C . ASP A 1 116 ? -4.494 -19.821 51.832 1.00 66.62 116 ASP A C 1
ATOM 893 O O . ASP A 1 116 ? -4.091 -18.757 52.301 1.00 66.62 116 ASP A O 1
ATOM 897 N N . THR A 1 117 ? -3.823 -20.431 50.857 1.00 67.19 117 THR A N 1
ATOM 898 C CA . THR A 1 117 ? -2.632 -19.898 50.205 1.00 67.19 117 THR A CA 1
ATOM 899 C C . THR A 1 117 ? -3.013 -19.259 48.877 1.00 67.19 117 THR A C 1
ATOM 901 O O . THR A 1 117 ? -3.304 -19.955 47.902 1.00 67.19 117 THR A O 1
ATOM 904 N N . VAL A 1 118 ? -2.962 -17.930 48.825 1.00 67.50 118 VAL A N 1
ATOM 905 C CA . VAL A 1 118 ? -3.064 -17.173 47.575 1.00 67.50 118 VAL A CA 1
ATOM 906 C C . VAL A 1 118 ? -1.812 -17.454 46.742 1.00 67.50 118 VAL A C 1
ATOM 908 O O . VAL A 1 118 ? -0.710 -17.055 47.115 1.00 67.50 118 VAL A O 1
ATOM 911 N N . GLN A 1 119 ? -1.962 -18.161 45.620 1.00 66.06 119 GLN A N 1
ATOM 912 C CA . GLN A 1 119 ? -0.924 -18.202 44.592 1.00 66.06 119 GLN A CA 1
ATOM 913 C C . GLN A 1 119 ? -1.028 -16.916 43.777 1.00 66.06 119 GLN A C 1
ATOM 915 O O . GLN A 1 119 ? -1.864 -16.803 42.881 1.00 66.06 119 GLN A O 1
ATOM 920 N N . GLU A 1 120 ? -0.182 -15.937 44.088 1.00 64.94 120 GLU A N 1
ATOM 921 C CA . GLU A 1 120 ? 0.045 -14.823 43.175 1.00 64.94 120 GLU A CA 1
ATOM 922 C C . GLU A 1 120 ? 0.771 -15.368 41.948 1.00 64.94 120 GLU A C 1
ATOM 924 O O . GLU A 1 120 ? 1.974 -15.618 41.971 1.00 64.94 120 GLU A O 1
ATOM 929 N N . THR A 1 121 ? 0.018 -15.610 40.878 1.00 69.81 121 THR A N 1
ATOM 930 C CA . THR A 1 121 ? 0.610 -15.767 39.552 1.00 69.81 121 THR A CA 1
ATOM 931 C C . THR A 1 121 ? 1.066 -14.376 39.122 1.00 69.81 121 THR A C 1
ATOM 933 O O . THR A 1 121 ? 0.204 -13.514 38.937 1.00 69.81 121 THR A O 1
ATOM 936 N N . PRO A 1 122 ? 2.375 -14.111 38.964 1.00 69.44 122 PRO A N 1
ATOM 937 C CA . PRO A 1 122 ? 2.842 -12.818 38.489 1.00 69.44 122 PRO A CA 1
ATOM 938 C C . PRO A 1 122 ? 2.418 -12.686 37.024 1.00 69.44 122 PRO A C 1
ATOM 940 O O . PRO A 1 122 ? 3.073 -13.200 36.119 1.00 69.44 122 PRO A O 1
ATOM 943 N N . SER A 1 123 ? 1.269 -12.064 36.774 1.00 72.38 123 SER A N 1
ATOM 944 C CA . SER A 1 123 ? 0.808 -11.797 35.418 1.00 72.38 123 SER A CA 1
ATOM 945 C C . SER A 1 123 ? 1.517 -10.545 34.904 1.00 72.38 123 SER A C 1
ATOM 947 O O . SER A 1 123 ? 1.051 -9.428 35.137 1.00 72.38 123 SER A O 1
ATOM 949 N N . ASP A 1 124 ? 2.641 -10.717 34.205 1.00 85.06 124 ASP A N 1
ATOM 950 C CA . ASP A 1 124 ? 3.322 -9.626 33.494 1.00 85.06 124 ASP A CA 1
ATOM 951 C C . ASP A 1 124 ? 2.626 -9.328 32.156 1.00 85.06 124 ASP A C 1
ATOM 953 O O . ASP A 1 124 ? 3.156 -9.509 31.057 1.00 85.06 124 ASP A O 1
ATOM 957 N N . TRP A 1 125 ? 1.369 -8.902 32.252 1.00 87.56 125 TRP A N 1
ATOM 958 C CA . TRP A 1 125 ? 0.567 -8.564 31.083 1.00 87.56 125 TRP A CA 1
ATOM 959 C C . TRP A 1 125 ? 1.202 -7.397 30.309 1.00 87.56 125 TRP A C 1
ATOM 961 O O . TRP A 1 125 ? 1.199 -7.400 29.079 1.00 87.56 125 TRP A O 1
ATOM 971 N N . ALA A 1 126 ? 1.812 -6.436 31.007 1.00 88.81 126 ALA A N 1
ATOM 972 C CA . ALA A 1 126 ? 2.448 -5.276 30.395 1.00 88.81 126 ALA A CA 1
ATOM 973 C C . ALA A 1 126 ? 3.675 -5.679 29.562 1.00 88.81 126 ALA A C 1
ATOM 975 O O . ALA A 1 126 ? 3.789 -5.255 28.409 1.00 88.81 126 ALA A O 1
ATOM 976 N N . GLY A 1 127 ? 4.541 -6.548 30.093 1.00 89.75 127 GLY A N 1
ATOM 977 C CA . GLY A 1 127 ? 5.661 -7.121 29.348 1.00 89.75 127 GLY A CA 1
ATOM 978 C C . GLY A 1 127 ? 5.203 -7.995 28.180 1.00 89.75 127 GLY A C 1
ATOM 979 O O . GLY A 1 127 ? 5.775 -7.920 27.090 1.00 89.75 127 GLY A O 1
ATOM 980 N N . SER A 1 128 ? 4.119 -8.760 28.342 1.00 87.69 128 SER A N 1
ATOM 981 C CA . SER A 1 128 ? 3.557 -9.576 27.251 1.00 87.69 128 SER A CA 1
ATOM 982 C C . SER A 1 128 ? 2.997 -8.731 26.092 1.00 87.69 128 SER A C 1
ATOM 984 O O . SER A 1 128 ? 3.192 -9.060 24.920 1.00 87.69 128 SER A O 1
ATOM 986 N N . LEU A 1 129 ? 2.380 -7.585 26.390 1.00 91.81 129 LEU A N 1
ATOM 987 C CA . LEU A 1 129 ? 1.901 -6.650 25.371 1.00 91.81 129 LEU A CA 1
ATOM 988 C C . LEU A 1 129 ? 3.057 -5.911 24.691 1.00 91.81 129 LEU A C 1
ATOM 990 O O . LEU A 1 129 ? 3.088 -5.814 23.464 1.00 91.81 129 LEU A O 1
ATOM 994 N N . LEU A 1 130 ? 4.027 -5.421 25.467 1.00 90.19 130 LEU A N 1
ATOM 995 C CA . LEU A 1 130 ? 5.200 -4.729 24.927 1.00 90.19 130 LEU A CA 1
ATOM 996 C C . LEU A 1 130 ? 6.061 -5.649 24.061 1.00 90.19 130 LEU A C 1
ATOM 998 O O . LEU A 1 130 ? 6.515 -5.224 23.001 1.00 90.19 130 LEU A O 1
ATOM 1002 N N . SER A 1 131 ? 6.244 -6.907 24.466 1.00 87.62 131 SER A N 1
ATOM 1003 C CA . SER A 1 131 ? 6.957 -7.903 23.658 1.00 87.62 131 SER A CA 1
ATOM 1004 C C . SER A 1 131 ? 6.206 -8.243 22.374 1.00 87.62 131 SER A C 1
ATOM 1006 O O . SER A 1 131 ? 6.845 -8.333 21.333 1.00 87.62 131 SER A O 1
ATOM 1008 N N . SER A 1 132 ? 4.872 -8.331 22.402 1.00 88.25 132 SER A N 1
ATOM 1009 C CA . SER A 1 132 ? 4.060 -8.543 21.193 1.00 88.25 132 SER A CA 1
ATOM 1010 C C . SER A 1 132 ? 4.210 -7.392 20.192 1.00 88.25 132 SER A C 1
ATOM 1012 O O . SER A 1 132 ? 4.395 -7.624 18.997 1.00 88.25 132 SER A O 1
ATOM 1014 N N . ILE A 1 133 ? 4.200 -6.143 20.672 1.00 91.50 133 ILE A N 1
ATOM 1015 C CA . ILE A 1 133 ? 4.413 -4.958 19.825 1.00 91.50 133 ILE A CA 1
ATOM 1016 C C . ILE A 1 133 ? 5.855 -4.919 19.297 1.00 91.50 133 ILE A C 1
ATOM 1018 O O . ILE A 1 133 ? 6.069 -4.636 18.120 1.00 91.50 133 ILE A O 1
ATOM 1022 N N . ALA A 1 134 ? 6.844 -5.233 20.138 1.00 90.12 134 ALA A N 1
ATOM 1023 C CA . ALA A 1 134 ? 8.249 -5.263 19.741 1.00 90.12 134 ALA A CA 1
ATOM 1024 C C . ALA A 1 134 ? 8.535 -6.367 18.709 1.00 90.12 134 ALA A C 1
ATOM 1026 O O . ALA A 1 134 ? 9.205 -6.102 17.717 1.00 90.12 134 ALA A O 1
ATOM 1027 N N . VAL A 1 135 ? 7.983 -7.571 18.895 1.00 85.31 135 VAL A N 1
ATOM 1028 C CA . VAL A 1 135 ? 8.071 -8.688 17.939 1.00 85.31 135 VAL A CA 1
ATOM 1029 C C . VAL A 1 135 ? 7.399 -8.326 16.621 1.00 85.31 135 VAL A C 1
ATOM 1031 O O . VAL A 1 135 ? 7.974 -8.562 15.568 1.00 85.31 135 VAL A O 1
ATOM 1034 N N . SER A 1 136 ? 6.228 -7.688 16.655 1.00 85.94 136 SER A N 1
ATOM 1035 C CA . SER A 1 136 ? 5.550 -7.258 15.429 1.00 85.94 136 SER A CA 1
ATOM 1036 C C . SER A 1 136 ? 6.280 -6.128 14.694 1.00 85.94 136 SER A C 1
ATOM 1038 O O . SER A 1 136 ? 6.102 -5.994 13.486 1.00 85.94 136 SER A O 1
ATOM 1040 N N . GLY A 1 137 ? 7.036 -5.283 15.402 1.00 80.00 137 GLY A N 1
ATOM 1041 C CA . GLY A 1 137 ? 7.748 -4.143 14.817 1.00 80.00 137 GLY A CA 1
ATOM 1042 C C . GLY A 1 137 ? 9.184 -4.443 14.379 1.00 80.00 137 GLY A C 1
ATOM 1043 O O . GLY A 1 137 ? 9.711 -3.738 13.523 1.00 80.00 137 GLY A O 1
ATOM 1044 N N . LEU A 1 138 ? 9.818 -5.459 14.973 1.00 77.75 138 LEU A N 1
ATOM 1045 C CA . LEU A 1 138 ? 11.219 -5.834 14.735 1.00 77.75 138 LEU A CA 1
ATOM 1046 C C . LEU A 1 138 ? 11.379 -7.231 14.124 1.00 77.75 138 LEU A C 1
ATOM 1048 O O . LEU A 1 138 ? 12.478 -7.583 13.705 1.00 77.75 138 LEU A O 1
ATOM 1052 N N . GLY A 1 139 ? 10.320 -8.039 14.101 1.00 62.72 139 GLY A N 1
ATOM 1053 C CA . GLY A 1 139 ? 10.324 -9.344 13.460 1.00 62.72 139 GLY A CA 1
ATOM 1054 C C . GLY A 1 139 ? 10.334 -9.186 11.947 1.00 62.72 139 GLY A C 1
ATOM 1055 O O . GLY A 1 139 ? 9.339 -8.779 11.351 1.00 62.72 139 GLY A O 1
ATOM 1056 N N . GLU A 1 140 ? 11.449 -9.536 11.313 1.00 61.81 140 GLU A N 1
ATOM 1057 C CA . GLU A 1 140 ? 11.427 -9.926 9.908 1.00 61.81 140 GLU A CA 1
ATOM 1058 C C . GLU A 1 140 ? 10.588 -11.208 9.805 1.00 61.81 140 GLU A C 1
ATOM 1060 O O . GLU A 1 140 ? 10.938 -12.205 10.446 1.00 61.81 140 GLU A O 1
ATOM 1065 N N . PRO A 1 141 ? 9.473 -11.218 9.050 1.00 57.69 141 PRO A N 1
ATOM 1066 C CA . PRO A 1 141 ? 8.737 -12.448 8.815 1.00 57.69 141 PRO A CA 1
ATOM 1067 C C . PRO A 1 141 ? 9.679 -13.412 8.094 1.00 57.69 141 PRO A C 1
ATOM 1069 O O . PRO A 1 141 ? 10.073 -13.181 6.949 1.00 57.69 141 PRO A O 1
ATOM 1072 N N . THR A 1 142 ? 10.089 -14.481 8.773 1.00 59.75 142 THR A N 1
ATOM 1073 C CA . THR A 1 142 ? 10.859 -15.537 8.120 1.00 59.75 142 THR A CA 1
ATOM 1074 C C . THR A 1 142 ? 9.910 -16.279 7.187 1.00 59.75 142 THR A C 1
ATOM 1076 O O . THR A 1 142 ? 8.830 -16.714 7.581 1.00 59.75 142 THR A O 1
ATOM 1079 N N . ALA A 1 143 ? 10.292 -16.364 5.911 1.00 57.06 143 ALA A N 1
ATOM 1080 C CA . ALA A 1 143 ? 9.452 -16.865 4.822 1.00 57.06 143 ALA A CA 1
ATOM 1081 C C . ALA A 1 143 ? 8.946 -18.312 5.018 1.00 57.06 143 ALA A C 1
ATOM 1083 O O . ALA A 1 143 ? 8.028 -18.729 4.315 1.00 57.06 143 ALA A O 1
ATOM 1084 N N . ASP A 1 144 ? 9.494 -19.049 5.989 1.00 55.94 144 ASP A N 1
ATOM 1085 C CA . ASP A 1 144 ? 9.042 -20.388 6.371 1.00 55.94 144 ASP A CA 1
ATOM 1086 C C . ASP A 1 144 ? 7.655 -20.385 7.052 1.00 55.94 144 ASP A C 1
ATOM 1088 O O . ASP A 1 144 ? 6.908 -21.351 6.908 1.00 55.94 144 ASP A O 1
ATOM 1092 N N . GLU A 1 145 ? 7.242 -19.292 7.709 1.00 54.94 145 GLU A N 1
ATOM 1093 C CA . GLU A 1 145 ? 5.950 -19.202 8.422 1.00 54.94 145 GLU A CA 1
ATOM 1094 C C . GLU A 1 145 ? 4.757 -18.857 7.499 1.00 54.94 145 GLU A C 1
ATOM 1096 O O . GLU A 1 145 ? 3.596 -19.020 7.871 1.00 54.94 145 GLU A O 1
ATOM 1101 N N . LEU A 1 146 ? 5.021 -18.420 6.259 1.00 53.41 146 LEU A N 1
ATOM 1102 C CA . LEU A 1 146 ? 3.997 -18.052 5.266 1.00 53.41 146 LEU A CA 1
ATOM 1103 C C . LEU A 1 146 ? 3.584 -19.210 4.344 1.00 53.41 146 LEU A C 1
ATOM 1105 O O . LEU A 1 146 ? 2.813 -19.000 3.404 1.00 53.41 146 LEU A O 1
ATOM 1109 N N . THR A 1 147 ? 4.075 -20.426 4.589 1.00 49.19 147 THR A N 1
ATOM 1110 C CA . THR A 1 147 ? 3.652 -21.609 3.832 1.00 49.19 147 THR A CA 1
ATOM 1111 C C . THR A 1 147 ? 2.525 -22.342 4.569 1.00 49.19 147 THR A C 1
ATOM 1113 O O . THR A 1 147 ? 2.784 -23.056 5.539 1.00 49.19 147 THR A O 1
ATOM 1116 N N . PRO A 1 148 ? 1.249 -22.206 4.147 1.00 57.69 148 PRO A N 1
ATOM 1117 C CA . PRO A 1 148 ? 0.209 -23.111 4.613 1.00 57.69 148 PRO A CA 1
ATOM 1118 C C . PRO A 1 148 ? 0.572 -24.515 4.124 1.00 57.69 148 PRO A C 1
ATOM 1120 O O . PRO A 1 148 ? 0.554 -24.800 2.926 1.00 57.69 148 PRO A O 1
ATOM 1123 N N . THR A 1 149 ? 0.975 -25.375 5.055 1.00 56.97 149 THR A N 1
ATOM 1124 C CA . THR A 1 149 ? 1.167 -26.799 4.770 1.00 56.97 149 THR A CA 1
ATOM 1125 C C . THR A 1 149 ? -0.218 -27.400 4.472 1.00 56.97 149 THR A C 1
ATOM 1127 O O . THR A 1 149 ? -1.159 -27.055 5.192 1.00 56.97 149 THR A O 1
ATOM 1130 N N . PRO A 1 150 ? -0.379 -28.198 3.396 1.00 58.06 150 PRO A N 1
ATOM 1131 C CA . PRO A 1 150 ? -1.677 -28.715 2.949 1.00 58.06 150 PRO A CA 1
ATOM 1132 C C . PRO A 1 150 ? -2.370 -29.63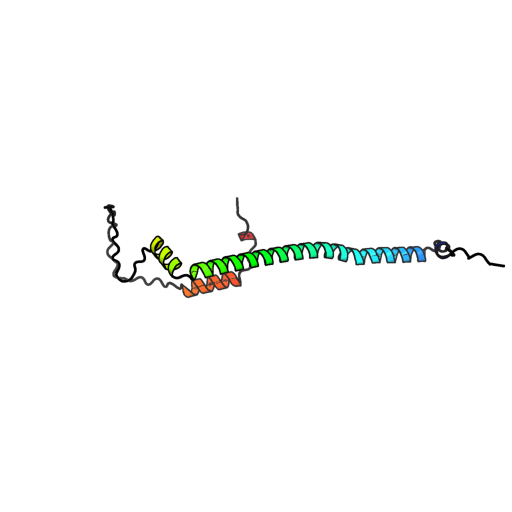4 3.960 1.00 58.06 150 PRO A C 1
ATOM 1134 O O . PRO A 1 150 ? -1.660 -30.304 4.745 1.00 58.06 150 PRO A O 1
#

Radius of gyration: 40.06 Å; chains: 1; bounding box: 72×61×122 Å